Protein AF-A0A9W6FVU8-F1 (afdb_monomer_lite)

Foldseek 3Di:
DPDDPCPPPDDPVVVVLVVQLVVLLVVLCVVPPPDDDPVSSLVSSVVSCVVVVFDKDAQDQDFDCDPNDTDSHPDGDGIGGPPDDD

Organism: NCBI:txid40218

pLDDT: mean 70.77, std 14.83, range [43.41, 89.81]

InterPro domains:
  IPR026350 GxxExxY protein [PF13366] (16-79)
  IPR026350 GxxExxY protein [TIGR04256] (17-79)

Structure (mmCIF, N/CA/C/O backbone):
data_AF-A0A9W6FVU8-F1
#
_entry.id   AF-A0A9W6FVU8-F1
#
loop_
_atom_site.group_PDB
_atom_site.id
_atom_site.type_symbol
_atom_site.label_atom_id
_atom_site.label_alt_id
_atom_site.label_comp_id
_atom_site.label_asym_id
_atom_site.label_entity_id
_atom_site.label_seq_id
_atom_site.pdbx_PDB_ins_code
_atom_site.Cartn_x
_atom_site.Cartn_y
_atom_site.Cartn_z
_atom_site.occupancy
_atom_site.B_iso_or_equiv
_atom_site.auth_seq_id
_atom_site.auth_comp_id
_atom_site.auth_asym_id
_atom_site.auth_atom_id
_atom_site.pdbx_PDB_model_num
ATOM 1 N N . MET A 1 1 ? 35.777 18.843 15.839 1.00 56.72 1 MET A N 1
ATOM 2 C CA . MET A 1 1 ? 34.383 18.717 16.307 1.00 56.72 1 MET A CA 1
ATOM 3 C C . MET A 1 1 ? 33.507 18.723 15.072 1.00 56.72 1 MET A C 1
ATOM 5 O O . MET A 1 1 ? 32.907 19.736 14.766 1.00 56.72 1 MET A O 1
ATOM 9 N N . ASP A 1 2 ? 33.483 17.600 14.360 1.00 43.41 2 ASP A N 1
ATOM 10 C CA . ASP A 1 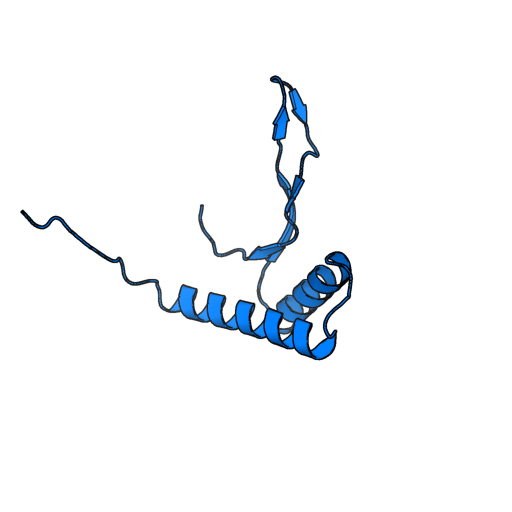2 ? 32.498 17.328 13.316 1.00 43.41 2 ASP A CA 1
ATOM 11 C C . ASP A 1 2 ? 31.799 16.055 13.770 1.00 43.41 2 ASP A C 1
ATOM 13 O O . ASP A 1 2 ? 32.248 14.936 13.522 1.00 43.41 2 ASP A O 1
ATOM 17 N N . SER A 1 3 ? 30.790 16.264 14.615 1.00 50.00 3 SER A N 1
ATOM 18 C CA . SER A 1 3 ? 29.940 15.212 15.147 1.00 50.00 3 SER A CA 1
ATOM 19 C C . SER A 1 3 ? 29.250 14.489 13.996 1.00 50.00 3 SER A C 1
ATOM 21 O O . SER A 1 3 ? 28.426 15.059 13.287 1.00 50.00 3 SER A O 1
ATOM 23 N N . ASP A 1 4 ? 29.625 13.226 13.839 1.00 53.69 4 ASP A N 1
ATOM 24 C CA . ASP A 1 4 ? 28.692 12.107 13.779 1.00 53.69 4 ASP A CA 1
ATOM 25 C C . ASP A 1 4 ? 27.502 12.274 12.814 1.00 53.69 4 ASP A C 1
ATOM 27 O O . ASP A 1 4 ? 26.359 12.500 13.205 1.00 53.69 4 ASP A O 1
ATOM 31 N N . ARG A 1 5 ? 27.776 12.100 11.515 1.00 57.81 5 ARG A N 1
ATOM 32 C CA . ARG A 1 5 ? 26.787 11.559 10.571 1.00 57.81 5 ARG A CA 1
ATOM 33 C C . ARG A 1 5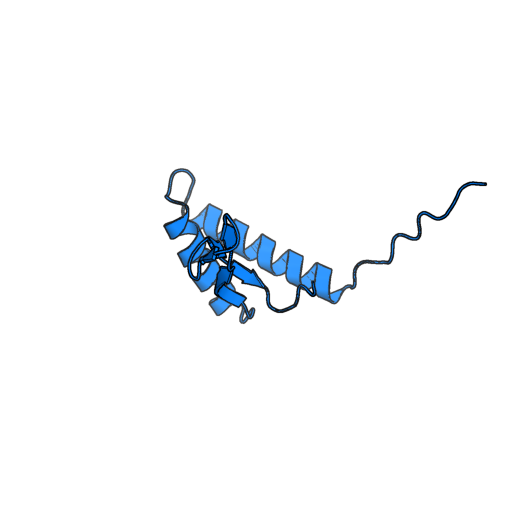 ? 26.941 10.039 10.524 1.00 57.81 5 ARG A C 1
ATOM 35 O O . ARG A 1 5 ? 27.366 9.495 9.507 1.00 57.81 5 ARG A O 1
ATOM 42 N N . SER 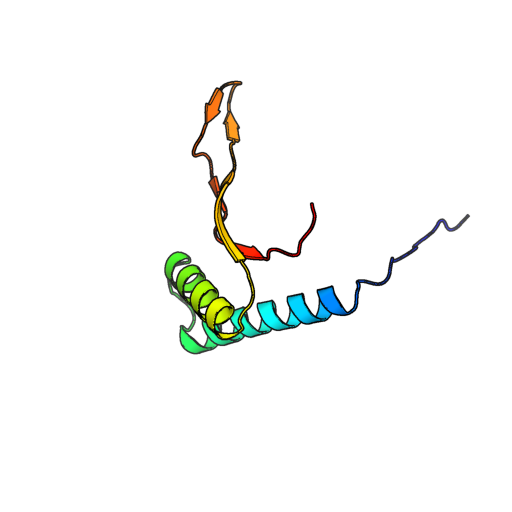A 1 6 ? 26.624 9.339 11.609 1.00 54.44 6 SER A N 1
ATOM 43 C CA . SER A 1 6 ? 26.392 7.894 11.558 1.00 54.44 6 SER A CA 1
ATOM 44 C C . SER A 1 6 ? 25.072 7.633 10.828 1.00 54.44 6 SER A C 1
ATOM 46 O O . SER A 1 6 ? 24.028 7.385 11.423 1.00 54.44 6 SER A O 1
ATOM 48 N N . ALA A 1 7 ? 25.104 7.718 9.495 1.00 65.12 7 ALA A N 1
ATOM 49 C CA . ALA A 1 7 ? 24.049 7.162 8.664 1.00 65.12 7 ALA A CA 1
ATOM 50 C C . ALA A 1 7 ? 24.045 5.652 8.913 1.00 65.12 7 ALA A C 1
ATOM 52 O O . ALA A 1 7 ? 24.880 4.920 8.381 1.00 65.12 7 ALA A O 1
ATOM 53 N N . THR A 1 8 ? 23.162 5.194 9.797 1.00 65.25 8 THR A N 1
ATOM 54 C CA . THR A 1 8 ? 22.937 3.768 9.997 1.00 65.25 8 THR A CA 1
ATOM 55 C C . THR A 1 8 ? 22.538 3.196 8.636 1.00 65.25 8 THR A C 1
ATOM 57 O O . THR A 1 8 ? 21.619 3.740 8.016 1.00 65.25 8 THR A O 1
ATOM 60 N N . PRO A 1 9 ? 23.241 2.179 8.108 1.00 73.25 9 PRO A N 1
ATOM 61 C CA . PRO A 1 9 ? 22.884 1.614 6.818 1.00 73.25 9 PRO A CA 1
ATOM 62 C C . PRO A 1 9 ? 21.451 1.090 6.906 1.00 73.25 9 PRO A C 1
ATOM 64 O O . PRO A 1 9 ? 21.120 0.325 7.814 1.00 73.25 9 PRO A O 1
ATOM 67 N N . ILE A 1 10 ? 20.596 1.553 5.991 1.00 71.06 10 ILE A N 1
ATOM 68 C CA . ILE A 1 10 ? 19.240 1.026 5.850 1.00 71.06 10 ILE A CA 1
ATOM 69 C C . ILE A 1 10 ? 19.373 -0.482 5.605 1.00 71.06 10 ILE A C 1
ATOM 71 O O . ILE A 1 10 ? 20.117 -0.862 4.695 1.00 71.06 10 ILE A O 1
ATOM 75 N N . PRO A 1 11 ? 18.706 -1.336 6.402 1.00 80.00 11 PRO A N 1
ATOM 76 C CA . PRO A 1 11 ? 18.752 -2.779 6.205 1.00 80.00 11 PRO A CA 1
ATOM 77 C C . PRO A 1 11 ? 18.393 -3.143 4.762 1.00 80.00 11 PRO A C 1
ATOM 79 O O . PRO A 1 11 ? 17.459 -2.573 4.190 1.00 80.00 11 PRO A O 1
ATOM 82 N N . SER A 1 12 ? 19.133 -4.078 4.167 1.00 78.94 12 SER A N 1
ATOM 83 C CA . SER A 1 12 ? 18.918 -4.541 2.789 1.00 78.94 12 SER A CA 1
ATOM 84 C C . SER A 1 12 ? 17.479 -4.990 2.559 1.00 78.94 12 SER A C 1
ATOM 86 O O . SER A 1 12 ? 16.873 -4.630 1.552 1.00 78.94 12 SER A O 1
ATOM 88 N N . GLU A 1 13 ? 16.904 -5.676 3.543 1.00 80.00 13 GLU A N 1
ATOM 89 C CA . GLU A 1 13 ? 15.536 -6.190 3.520 1.00 80.00 13 GLU A CA 1
ATOM 90 C C . GLU A 1 13 ? 14.507 -5.052 3.434 1.00 80.00 13 GLU A C 1
ATOM 92 O O . GLU A 1 13 ? 13.527 -5.142 2.694 1.00 80.00 13 GLU A O 1
ATOM 97 N N . LEU A 1 14 ? 14.756 -3.934 4.128 1.00 80.88 14 LEU A N 1
ATOM 98 C CA . LEU A 1 14 ? 13.887 -2.758 4.064 1.00 80.88 14 LEU A CA 1
ATOM 99 C C . LEU A 1 14 ? 13.962 -2.098 2.684 1.00 80.88 14 LEU A C 1
ATOM 101 O O . LEU A 1 14 ? 12.941 -1.681 2.141 1.00 80.88 14 LEU A O 1
ATOM 105 N N . ASN A 1 15 ? 15.155 -2.025 2.093 1.00 82.75 15 ASN A N 1
ATOM 106 C CA . ASN A 1 15 ? 15.325 -1.469 0.753 1.00 82.75 15 ASN A CA 1
ATOM 107 C C . ASN A 1 15 ? 14.629 -2.331 -0.317 1.00 82.75 15 ASN A C 1
ATOM 109 O O . ASN A 1 15 ? 14.008 -1.796 -1.237 1.00 82.75 15 ASN A O 1
ATOM 113 N N . GLU A 1 16 ? 14.675 -3.656 -0.170 1.00 85.38 16 GLU A N 1
ATOM 114 C CA . GLU A 1 16 ? 13.945 -4.592 -1.029 1.00 85.38 16 GLU A CA 1
ATOM 115 C C . GLU A 1 16 ? 12.430 -4.419 -0.896 1.00 85.38 16 GLU A C 1
ATOM 117 O O . GLU A 1 16 ? 11.742 -4.266 -1.909 1.00 85.38 16 GLU A O 1
ATOM 122 N N . LEU A 1 17 ? 11.908 -4.365 0.334 1.00 83.94 17 LEU A N 1
ATOM 123 C CA . LEU A 1 17 ? 10.484 -4.145 0.585 1.00 83.94 17 LEU A CA 1
ATOM 124 C C . LEU A 1 17 ? 10.008 -2.809 -0.001 1.00 83.94 17 LEU A C 1
ATOM 126 O O . LEU A 1 17 ? 8.989 -2.758 -0.694 1.00 83.94 17 LEU A O 1
ATOM 130 N N . VAL A 1 18 ? 10.761 -1.730 0.225 1.00 86.38 18 VAL A N 1
ATOM 131 C CA . VAL A 1 18 ? 10.469 -0.407 -0.345 1.00 86.38 18 VAL A CA 1
ATOM 132 C C . VAL A 1 18 ? 10.457 -0.474 -1.872 1.00 86.38 18 VAL A C 1
ATOM 134 O O . VAL A 1 18 ? 9.521 0.026 -2.497 1.00 86.38 18 VAL A O 1
ATOM 137 N N . GLY A 1 19 ? 11.435 -1.147 -2.483 1.00 87.69 19 GLY A N 1
ATOM 138 C CA . GLY A 1 19 ? 11.480 -1.357 -3.929 1.00 87.69 19 GLY A CA 1
ATOM 139 C C . GLY A 1 19 ? 10.248 -2.092 -4.464 1.00 87.69 19 GLY A C 1
ATOM 140 O O . GLY A 1 19 ? 9.678 -1.691 -5.481 1.00 87.69 19 GLY A O 1
ATOM 141 N N . GLN A 1 20 ? 9.782 -3.125 -3.759 1.00 87.81 20 GLN A N 1
ATOM 142 C CA . GLN A 1 20 ? 8.584 -3.872 -4.145 1.00 87.81 20 GLN A CA 1
ATOM 143 C C . GLN A 1 20 ? 7.307 -3.028 -4.057 1.00 87.81 20 GLN A C 1
ATOM 145 O O . GLN A 1 20 ? 6.481 -3.087 -4.972 1.00 87.81 20 GLN A O 1
ATOM 150 N N . VAL A 1 21 ? 7.160 -2.221 -3.000 1.00 86.12 21 VAL A N 1
ATOM 151 C CA . VAL A 1 21 ? 6.011 -1.318 -2.812 1.00 86.12 21 VAL A CA 1
ATOM 152 C C . VAL A 1 21 ? 6.006 -0.206 -3.864 1.00 86.12 21 VAL A C 1
ATOM 154 O O . VAL A 1 21 ? 4.964 0.075 -4.455 1.00 86.12 21 VAL A O 1
ATOM 157 N N . ILE A 1 22 ? 7.165 0.389 -4.163 1.00 88.81 22 ILE A N 1
ATOM 158 C CA . ILE A 1 22 ? 7.297 1.387 -5.235 1.00 88.81 22 ILE A CA 1
ATOM 159 C C . ILE A 1 22 ? 6.935 0.761 -6.585 1.00 88.81 22 ILE A C 1
ATOM 161 O O . ILE A 1 22 ? 6.161 1.338 -7.348 1.00 88.81 22 ILE A O 1
ATOM 165 N N . GLY A 1 23 ? 7.440 -0.443 -6.866 1.00 89.81 23 GLY A N 1
ATOM 166 C CA . GLY A 1 23 ? 7.095 -1.183 -8.076 1.00 89.81 23 GLY A CA 1
ATOM 167 C C . GLY A 1 23 ? 5.592 -1.449 -8.196 1.00 89.81 23 GLY A C 1
ATOM 168 O O . GLY A 1 23 ? 5.034 -1.293 -9.280 1.00 89.81 23 GLY A O 1
ATOM 169 N N . ALA A 1 24 ? 4.926 -1.791 -7.090 1.00 88.25 24 ALA A N 1
ATOM 170 C CA . ALA A 1 24 ? 3.478 -1.975 -7.051 1.00 88.25 24 ALA A CA 1
ATOM 171 C C . ALA A 1 24 ? 2.727 -0.672 -7.381 1.00 88.25 24 ALA A C 1
ATOM 173 O O . ALA A 1 24 ? 1.842 -0.663 -8.235 1.00 88.25 24 ALA A O 1
ATOM 174 N N . ALA A 1 25 ? 3.119 0.450 -6.772 1.00 85.25 25 ALA A N 1
ATOM 175 C CA . ALA A 1 25 ? 2.507 1.752 -7.034 1.00 85.25 25 ALA A CA 1
ATOM 176 C C . ALA A 1 25 ? 2.687 2.210 -8.494 1.00 85.25 25 ALA A C 1
ATOM 178 O O . ALA A 1 25 ? 1.759 2.763 -9.090 1.00 85.25 25 ALA A O 1
ATOM 179 N N . ILE A 1 26 ? 3.853 1.944 -9.090 1.00 88.19 26 ILE A N 1
ATOM 180 C CA . ILE A 1 26 ? 4.126 2.249 -10.500 1.00 88.19 26 ILE A CA 1
ATOM 181 C C . ILE A 1 26 ? 3.215 1.435 -11.422 1.00 88.19 26 ILE A C 1
ATOM 183 O O . ILE A 1 26 ? 2.633 2.003 -12.344 1.00 88.19 26 ILE A O 1
ATOM 187 N N . GLU A 1 27 ? 3.065 0.130 -11.188 1.00 89.81 27 GLU A N 1
ATOM 188 C CA . GLU A 1 27 ? 2.184 -0.713 -12.007 1.00 89.81 27 GLU A CA 1
ATOM 189 C C . GLU A 1 27 ? 0.719 -0.291 -11.888 1.00 89.81 27 GLU A C 1
ATOM 191 O O . GLU A 1 27 ? 0.025 -0.165 -12.897 1.00 89.81 27 GLU A O 1
ATOM 196 N N . VAL A 1 28 ? 0.268 0.051 -10.680 1.00 87.56 28 VAL A N 1
ATOM 197 C CA . VAL A 1 28 ? -1.069 0.615 -10.456 1.00 87.56 28 VAL A CA 1
ATOM 198 C C . VAL A 1 28 ? -1.263 1.907 -11.252 1.00 87.56 28 VAL A C 1
ATOM 200 O O . VAL A 1 28 ? -2.270 2.046 -11.947 1.00 87.56 28 VAL A O 1
ATOM 203 N N . HIS A 1 29 ? -0.299 2.830 -11.205 1.00 84.81 29 HIS A N 1
ATOM 204 C CA . HIS A 1 29 ? -0.371 4.090 -11.947 1.00 84.81 29 HIS A CA 1
ATOM 205 C C . HIS A 1 29 ? -0.359 3.883 -13.468 1.00 84.81 29 HIS A C 1
ATOM 207 O O . HIS A 1 29 ? -1.146 4.513 -14.173 1.00 84.81 29 HIS A O 1
ATOM 213 N N . LYS A 1 30 ? 0.470 2.964 -13.980 1.00 85.62 30 LYS A N 1
ATOM 214 C CA . LYS A 1 30 ? 0.488 2.595 -15.406 1.00 85.62 30 LYS A CA 1
ATOM 215 C C . LYS A 1 30 ? -0.832 1.974 -15.861 1.00 85.62 30 LYS A C 1
ATOM 217 O O . LYS A 1 30 ? -1.298 2.283 -16.952 1.00 85.62 30 LYS A O 1
ATOM 222 N N . ALA A 1 31 ? -1.422 1.100 -15.046 1.00 85.31 31 ALA A N 1
ATOM 223 C CA . ALA A 1 31 ? -2.646 0.386 -15.394 1.00 85.31 31 ALA A CA 1
ATOM 224 C C . ALA A 1 31 ? -3.896 1.279 -15.342 1.00 85.31 31 ALA A C 1
ATOM 226 O O . ALA A 1 31 ? -4.807 1.107 -16.148 1.00 85.31 31 ALA A O 1
ATOM 227 N N . LEU A 1 32 ? -3.963 2.204 -14.381 1.00 83.19 32 LEU A N 1
ATOM 228 C CA . LEU A 1 32 ? -5.116 3.086 -14.173 1.00 83.19 32 LEU A CA 1
ATOM 229 C C . LEU A 1 32 ? -5.057 4.369 -15.007 1.00 83.19 32 LEU A C 1
ATOM 231 O O . LEU A 1 32 ? -6.102 4.888 -15.395 1.00 83.19 32 LEU A O 1
ATOM 235 N N . GLY A 1 33 ? -3.856 4.889 -15.259 1.00 77.00 33 GLY A N 1
ATOM 236 C CA . GLY A 1 33 ? -3.667 6.217 -15.828 1.00 77.00 33 GLY A CA 1
ATOM 237 C C . GLY A 1 33 ? -4.009 7.357 -14.849 1.00 77.00 33 GLY A C 1
ATOM 238 O O . GLY A 1 33 ? -4.575 7.145 -13.768 1.00 77.00 33 GLY A O 1
ATOM 239 N N . PRO A 1 34 ? -3.635 8.602 -15.190 1.00 78.12 34 PRO A N 1
ATOM 240 C CA . PRO A 1 34 ? -3.898 9.766 -14.349 1.00 78.12 34 PRO A CA 1
ATOM 241 C C . PRO A 1 34 ? -5.393 10.138 -14.339 1.00 78.12 34 PRO A C 1
ATOM 243 O O . PRO A 1 34 ? -6.096 9.941 -15.326 1.00 78.12 34 PRO A O 1
ATOM 246 N N . GLY A 1 35 ? -5.869 10.741 -13.241 1.00 75.94 35 GLY A N 1
ATOM 247 C CA . GLY A 1 35 ? -7.203 11.364 -13.174 1.00 75.94 35 GLY A CA 1
ATOM 248 C C . GLY A 1 35 ? -8.302 10.566 -12.462 1.00 75.94 35 GLY A C 1
ATOM 249 O O . GLY A 1 35 ? -9.463 10.963 -12.514 1.00 75.94 35 GLY A O 1
ATOM 250 N N . LEU A 1 36 ? -7.961 9.466 -11.784 1.00 77.38 36 LEU A N 1
ATOM 251 C CA . LEU A 1 36 ? -8.906 8.686 -10.976 1.00 77.38 36 LEU A CA 1
ATOM 252 C C . LEU A 1 36 ? -8.862 9.057 -9.488 1.00 77.38 36 LEU A C 1
ATOM 254 O O . LEU A 1 36 ? -7.883 9.617 -8.998 1.00 77.38 36 LEU A O 1
ATOM 258 N N . LEU A 1 37 ? -9.941 8.720 -8.774 1.00 77.69 37 LEU A N 1
ATOM 259 C CA . LEU A 1 37 ? -10.070 8.937 -7.332 1.00 77.69 37 LEU A CA 1
ATOM 260 C C . LEU A 1 37 ? -9.016 8.142 -6.551 1.00 77.69 37 LEU A C 1
ATOM 262 O O . LEU A 1 37 ? -8.694 7.004 -6.896 1.00 77.69 37 LEU A O 1
ATOM 266 N N . GLU A 1 38 ? -8.560 8.709 -5.439 1.00 74.25 38 GLU A N 1
ATOM 267 C CA . GLU A 1 38 ? -7.623 8.076 -4.502 1.00 74.25 38 GLU A CA 1
ATOM 268 C C . GLU A 1 38 ? -8.096 6.689 -4.037 1.00 74.25 38 GLU A C 1
ATOM 270 O O . GLU A 1 38 ? -7.314 5.742 -3.984 1.00 74.25 38 GLU A O 1
ATOM 275 N N . SER A 1 39 ? -9.404 6.513 -3.826 1.00 76.88 39 SER A N 1
ATOM 276 C CA . SER A 1 39 ? -10.003 5.224 -3.456 1.00 76.88 39 SER A CA 1
ATOM 277 C C . SER A 1 39 ? -9.785 4.121 -4.502 1.00 76.88 39 SER A C 1
ATOM 279 O O . SER A 1 39 ? -9.633 2.946 -4.147 1.00 76.88 39 SER A O 1
ATOM 281 N N . ALA A 1 40 ? -9.729 4.476 -5.790 1.00 78.19 40 ALA A N 1
ATOM 282 C CA . ALA A 1 40 ? -9.441 3.535 -6.868 1.00 78.19 40 ALA A CA 1
ATOM 283 C C . ALA A 1 40 ? -7.961 3.124 -6.867 1.00 78.19 40 ALA A C 1
ATOM 285 O O . ALA A 1 40 ? -7.655 1.940 -7.031 1.00 78.19 40 ALA A O 1
ATOM 286 N N . TYR A 1 41 ? -7.061 4.080 -6.616 1.00 81.44 41 TYR A N 1
ATOM 287 C CA . TYR A 1 41 ? -5.629 3.828 -6.449 1.00 81.44 41 TYR A CA 1
ATOM 288 C C . TYR A 1 41 ? -5.353 2.926 -5.243 1.00 81.44 41 TYR A C 1
ATOM 290 O O . TYR A 1 41 ? -4.692 1.902 -5.399 1.00 81.44 41 TYR A O 1
ATOM 298 N N . ALA A 1 42 ? -5.922 3.240 -4.076 1.00 80.25 42 ALA A N 1
ATOM 299 C CA . ALA A 1 42 ? -5.759 2.447 -2.858 1.00 80.25 42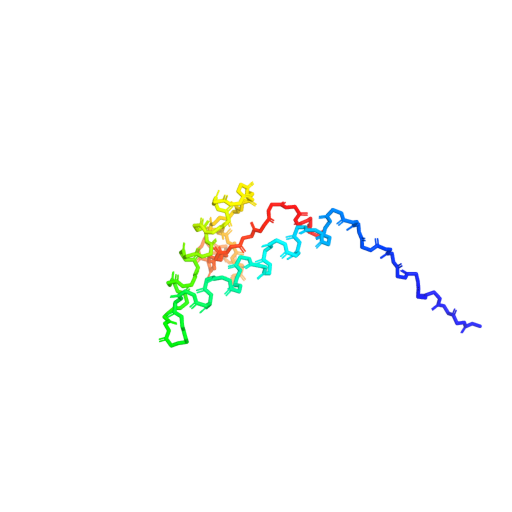 ALA A CA 1
ATOM 300 C C . ALA A 1 42 ? -6.244 1.001 -3.050 1.00 80.25 42 ALA A C 1
ATOM 302 O O . ALA A 1 42 ? -5.527 0.053 -2.743 1.00 80.25 42 ALA A O 1
ATOM 303 N N . THR A 1 43 ? -7.425 0.815 -3.649 1.00 83.88 43 THR A N 1
ATOM 304 C CA . THR A 1 43 ? -7.981 -0.524 -3.917 1.00 83.88 43 THR A CA 1
ATOM 305 C C . THR A 1 43 ? -7.084 -1.344 -4.847 1.00 83.88 43 THR A C 1
ATOM 307 O O . THR A 1 43 ? -6.898 -2.545 -4.643 1.00 83.88 43 THR A O 1
ATOM 310 N N . ARG A 1 44 ? -6.512 -0.711 -5.875 1.00 85.25 44 ARG A N 1
ATOM 311 C CA . ARG A 1 44 ? -5.615 -1.380 -6.825 1.00 85.25 44 ARG A CA 1
ATOM 312 C C . ARG A 1 44 ? -4.244 -1.660 -6.228 1.00 85.25 44 ARG A C 1
ATOM 314 O O . ARG A 1 44 ? -3.694 -2.719 -6.505 1.00 85.25 44 ARG A O 1
ATOM 321 N N . LEU A 1 45 ? -3.742 -0.777 -5.371 1.00 86.12 45 LEU A N 1
ATOM 322 C CA . LEU A 1 45 ? -2.505 -1.000 -4.633 1.00 86.12 45 LEU A CA 1
ATOM 323 C C . LEU A 1 45 ? -2.635 -2.174 -3.663 1.00 86.12 45 LEU A C 1
ATOM 325 O O . LEU A 1 45 ? -1.782 -3.050 -3.695 1.00 86.12 45 LEU A O 1
ATOM 329 N N . CYS A 1 46 ? -3.727 -2.266 -2.895 1.00 84.88 46 CYS A N 1
ATOM 330 C CA . CYS A 1 46 ? -4.019 -3.446 -2.073 1.00 84.88 46 CYS A CA 1
ATOM 331 C C . CYS A 1 46 ? -3.953 -4.736 -2.900 1.00 84.88 46 CYS A C 1
ATOM 333 O O . CYS A 1 46 ? -3.279 -5.688 -2.521 1.00 84.88 46 CYS A O 1
ATOM 335 N N . ARG A 1 47 ? -4.601 -4.736 -4.073 1.00 87.62 47 ARG A N 1
ATOM 336 C CA . ARG A 1 47 ? -4.619 -5.897 -4.966 1.00 87.62 47 ARG A CA 1
ATOM 337 C C . ARG A 1 47 ? -3.224 -6.266 -5.477 1.00 87.62 47 ARG A C 1
ATOM 339 O O . ARG A 1 47 ? -2.915 -7.445 -5.585 1.00 87.62 47 ARG A O 1
ATOM 346 N N . GLU A 1 48 ? -2.397 -5.281 -5.800 1.00 87.81 48 GLU A N 1
ATOM 347 C CA . GLU A 1 48 ? -1.027 -5.499 -6.270 1.00 87.81 48 GLU A CA 1
ATOM 348 C C . GLU A 1 48 ? -0.113 -6.020 -5.148 1.00 87.81 48 GLU A C 1
ATOM 350 O O . GLU A 1 48 ? 0.725 -6.890 -5.382 1.00 87.81 48 GLU A O 1
ATOM 355 N N . LEU A 1 49 ? -0.311 -5.547 -3.915 1.00 86.12 49 LEU A N 1
ATOM 356 C CA . LEU A 1 49 ? 0.375 -6.071 -2.733 1.00 86.12 49 LEU A CA 1
ATOM 357 C C . LEU A 1 49 ? -0.055 -7.513 -2.421 1.00 86.12 49 LEU A C 1
ATOM 359 O O . LEU A 1 49 ? 0.814 -8.339 -2.145 1.00 86.12 49 LEU A O 1
ATOM 363 N N . ASP A 1 50 ? -1.347 -7.846 -2.562 1.00 86.50 50 ASP A N 1
ATOM 364 C CA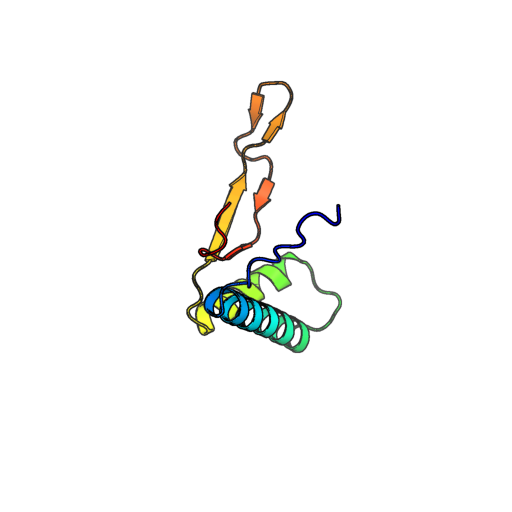 . ASP A 1 50 ? -1.846 -9.227 -2.448 1.00 86.50 50 ASP A CA 1
ATOM 365 C C . ASP A 1 50 ? -1.150 -10.147 -3.468 1.00 86.50 50 ASP A C 1
ATOM 367 O O . ASP A 1 50 ? -0.679 -11.229 -3.119 1.00 86.50 50 ASP A O 1
ATOM 371 N N . LEU A 1 51 ? -1.043 -9.709 -4.731 1.00 87.50 51 LEU A N 1
ATOM 372 C CA . LEU A 1 51 ? -0.386 -10.473 -5.801 1.00 87.50 51 LEU A CA 1
ATOM 373 C C . LEU A 1 51 ? 1.102 -10.711 -5.524 1.00 87.50 51 LEU A C 1
ATOM 375 O O . LEU A 1 51 ? 1.652 -11.738 -5.920 1.00 87.50 51 LEU A O 1
ATOM 379 N N . ARG A 1 52 ? 1.748 -9.779 -4.822 1.00 85.81 52 ARG A N 1
ATOM 380 C CA . ARG A 1 52 ? 3.162 -9.855 -4.434 1.00 85.81 52 ARG A CA 1
ATOM 381 C C . ARG A 1 52 ? 3.371 -10.533 -3.080 1.00 85.81 52 ARG A C 1
ATOM 383 O O . ARG A 1 52 ? 4.506 -10.627 -2.629 1.00 85.81 52 ARG A O 1
ATOM 390 N N . SER A 1 53 ? 2.301 -11.029 -2.449 1.00 87.00 53 SER A N 1
ATOM 391 C CA . SER A 1 53 ? 2.316 -11.618 -1.101 1.00 87.00 53 SER A CA 1
ATOM 392 C C . SER A 1 53 ? 2.914 -10.689 -0.034 1.00 87.00 53 SER A C 1
ATOM 394 O O . SER A 1 53 ? 3.526 -11.153 0.927 1.00 87.00 53 SER A O 1
ATOM 396 N N . ILE A 1 54 ? 2.747 -9.373 -0.198 1.00 83.31 54 ILE A N 1
ATOM 397 C CA . ILE A 1 54 ? 3.250 -8.372 0.745 1.00 83.31 54 ILE A CA 1
ATOM 398 C C . ILE A 1 54 ? 2.163 -8.104 1.791 1.00 83.31 54 ILE A C 1
ATOM 400 O O . ILE A 1 54 ? 1.085 -7.628 1.430 1.00 83.31 54 ILE A O 1
ATOM 404 N N . PRO A 1 55 ? 2.41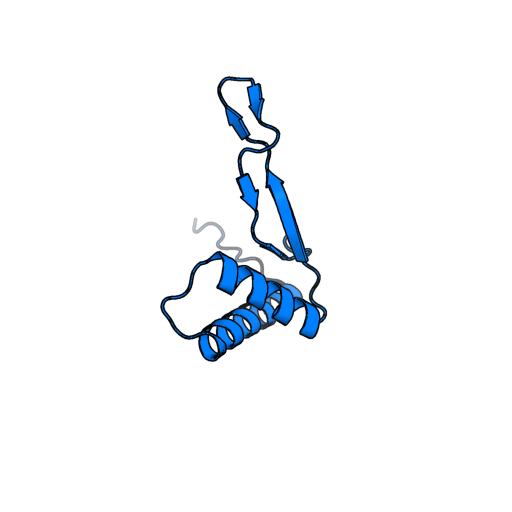4 -8.365 3.085 1.00 79.94 55 PRO A N 1
ATOM 405 C CA . PRO A 1 55 ? 1.437 -8.098 4.130 1.00 79.94 55 PRO A CA 1
ATOM 406 C C . PRO A 1 55 ? 1.253 -6.589 4.352 1.00 79.94 55 PRO A C 1
ATOM 408 O O . PRO A 1 55 ? 2.218 -5.841 4.542 1.00 79.94 55 PRO A O 1
ATOM 411 N N . TYR A 1 56 ? -0.004 -6.145 4.392 1.00 79.88 56 TYR A N 1
ATOM 412 C CA . TYR A 1 56 ? -0.382 -4.769 4.710 1.00 79.88 56 TYR A CA 1
ATOM 413 C C . TYR A 1 56 ? -1.575 -4.720 5.668 1.00 79.88 56 TYR A C 1
ATOM 415 O O . TYR A 1 56 ? -2.412 -5.618 5.712 1.00 79.88 56 TYR A O 1
ATOM 423 N N . GLU A 1 57 ? -1.659 -3.634 6.431 1.00 72.94 57 GLU A N 1
ATOM 424 C CA . GLU A 1 57 ? -2.833 -3.258 7.210 1.00 72.94 57 GLU A CA 1
ATOM 425 C C . GLU A 1 57 ? -3.643 -2.236 6.398 1.00 72.94 57 GLU A C 1
ATOM 427 O O . GLU A 1 57 ? -3.109 -1.207 5.974 1.00 72.94 57 GLU A O 1
ATOM 432 N N . LYS A 1 58 ? -4.934 -2.507 6.190 1.00 66.00 58 LYS A N 1
ATOM 433 C CA . LYS A 1 58 ? -5.882 -1.581 5.558 1.00 66.00 58 LYS A CA 1
ATOM 434 C C . LYS A 1 58 ? -6.793 -0.986 6.630 1.00 66.00 58 LYS A C 1
ATOM 436 O O . LYS A 1 58 ? -7.214 -1.700 7.535 1.00 66.00 58 LYS A O 1
ATOM 441 N N . GLU A 1 59 ? -7.146 0.291 6.492 1.00 58.06 59 GLU A N 1
ATOM 442 C CA . GLU A 1 59 ? -8.215 0.936 7.274 1.00 58.06 59 GLU A CA 1
ATOM 443 C C . GLU A 1 59 ? -7.966 0.963 8.788 1.00 58.06 59 GLU A C 1
ATOM 445 O O . GLU A 1 59 ? -8.914 0.916 9.575 1.00 58.06 59 GLU A O 1
ATOM 450 N N . LYS A 1 60 ? -6.701 1.057 9.216 1.00 52.00 60 LYS A N 1
ATOM 451 C CA . LYS A 1 60 ? -6.375 1.110 10.643 1.00 52.00 60 LYS A CA 1
ATOM 452 C C . LYS A 1 60 ? -7.008 2.367 11.255 1.00 52.00 60 LYS A C 1
ATOM 454 O O . LYS A 1 60 ? -6.688 3.470 10.793 1.00 52.00 60 LYS A O 1
ATOM 459 N N . PRO A 1 61 ? -7.894 2.233 12.258 1.00 49.62 61 PRO A N 1
ATOM 460 C CA . PRO A 1 61 ? -8.440 3.389 12.946 1.00 49.62 61 PRO A CA 1
ATOM 461 C C . PRO A 1 61 ? -7.308 4.044 13.734 1.00 49.62 61 PRO A C 1
ATOM 463 O O . PRO A 1 61 ? -6.716 3.432 14.625 1.00 49.62 61 PRO A O 1
ATOM 466 N N . LEU A 1 62 ? -6.974 5.281 13.372 1.00 50.91 62 LEU A N 1
ATOM 467 C CA . LEU A 1 62 ? -6.104 6.122 14.180 1.00 50.91 62 LEU A CA 1
ATOM 468 C C . LEU A 1 62 ? -7.003 6.992 15.066 1.00 50.91 62 LEU A C 1
ATOM 470 O O . LEU A 1 62 ? -7.719 7.855 14.542 1.00 50.91 62 LEU A O 1
ATOM 474 N N . PRO A 1 63 ? -7.012 6.765 16.393 1.00 50.56 63 PRO A N 1
ATOM 475 C CA . PRO A 1 63 ? -7.798 7.587 17.297 1.00 50.56 63 PRO A CA 1
ATOM 476 C C . PRO A 1 63 ? -7.231 9.010 17.294 1.00 50.56 63 PRO A C 1
ATOM 478 O O . PRO A 1 63 ? -6.032 9.208 17.494 1.00 50.56 63 PRO A O 1
ATOM 481 N N . ILE A 1 64 ? -8.093 10.004 17.068 1.00 53.75 64 ILE A N 1
ATOM 482 C CA . ILE A 1 64 ? -7.730 11.412 17.256 1.00 53.75 64 ILE A CA 1
ATOM 483 C C . ILE A 1 64 ? -8.199 11.833 18.640 1.00 53.75 64 ILE A C 1
ATOM 485 O O . ILE A 1 64 ? -9.382 11.724 18.971 1.00 53.75 64 ILE A O 1
ATOM 489 N N . ASP A 1 65 ? -7.286 12.410 19.412 1.00 52.59 65 ASP A N 1
ATOM 490 C CA . ASP A 1 65 ? -7.649 13.202 20.577 1.00 52.59 65 ASP A CA 1
ATOM 491 C C . ASP A 1 65 ? -8.061 14.608 20.125 1.00 52.59 65 ASP A C 1
ATOM 493 O O . ASP A 1 65 ? -7.226 15.460 19.819 1.00 52.59 65 ASP A O 1
ATOM 497 N N . TYR A 1 66 ? -9.369 14.872 20.089 1.00 51.69 66 TYR A N 1
ATOM 498 C CA . TYR A 1 66 ? -9.901 16.215 19.864 1.00 51.69 66 TYR A CA 1
ATOM 499 C C . TYR A 1 66 ? -10.569 16.712 21.142 1.00 51.69 66 TYR A C 1
ATOM 501 O O . TYR A 1 66 ? -11.529 16.122 21.635 1.00 51.69 66 TYR A O 1
ATOM 509 N N . LYS A 1 67 ? -10.050 17.806 21.713 1.00 54.06 67 LYS A N 1
ATOM 510 C CA . LYS A 1 67 ? -10.584 18.434 22.938 1.00 54.06 67 LYS A CA 1
ATOM 511 C C . LYS A 1 67 ? -10.818 17.438 24.095 1.00 54.06 67 LYS A C 1
ATOM 513 O O . LYS A 1 67 ? -11.866 17.468 24.732 1.00 54.06 67 LYS A O 1
ATOM 518 N N . ARG A 1 68 ? -9.839 16.563 24.379 1.00 58.31 68 ARG A N 1
ATOM 519 C CA . ARG A 1 68 ? -9.892 15.527 25.442 1.00 58.31 68 ARG A CA 1
ATOM 520 C C . ARG A 1 68 ? -10.991 14.467 25.272 1.00 58.31 68 ARG A C 1
ATOM 522 O O . ARG A 1 68 ? -11.248 13.708 26.201 1.00 58.31 68 ARG A O 1
ATOM 529 N N . THR A 1 69 ? -11.615 14.398 24.099 1.00 49.41 69 THR A N 1
ATOM 530 C CA . THR A 1 69 ? -12.510 13.305 23.721 1.00 49.41 69 THR A CA 1
ATOM 531 C C . THR A 1 69 ? -11.777 12.427 22.716 1.00 49.41 69 THR A C 1
ATOM 533 O O . THR A 1 69 ? -11.342 12.920 21.673 1.00 49.41 69 THR A O 1
ATOM 536 N N . LYS A 1 70 ? -11.632 11.137 23.037 1.00 51.53 70 LYS A N 1
ATOM 537 C CA . LYS A 1 70 ? -11.138 10.138 22.088 1.00 51.53 70 LYS A CA 1
ATOM 538 C C . LYS A 1 70 ? -12.211 9.930 21.030 1.00 51.53 70 LYS A C 1
ATOM 540 O O . LYS A 1 70 ? -13.252 9.342 21.312 1.00 51.53 70 LYS A O 1
ATOM 545 N N . LEU A 1 71 ? -11.982 10.463 19.835 1.00 57.09 71 LEU A N 1
ATOM 546 C CA . LEU A 1 71 ? -12.805 10.150 18.678 1.00 57.09 71 LEU A CA 1
ATOM 547 C C . LEU A 1 71 ? -12.302 8.822 18.115 1.00 57.09 71 LEU A C 1
ATOM 549 O O . LEU A 1 71 ? -11.193 8.750 17.588 1.00 57.09 71 LEU A O 1
ATOM 553 N N . ASP A 1 72 ? -13.133 7.787 18.230 1.00 50.88 72 ASP A N 1
ATOM 554 C CA . ASP A 1 72 ? -12.839 6.413 17.787 1.00 50.88 72 ASP A CA 1
ATOM 555 C C . ASP A 1 72 ? -12.588 6.316 16.263 1.00 50.88 72 ASP A C 1
ATOM 557 O O . ASP A 1 72 ? -12.063 5.327 15.759 1.00 50.88 72 ASP A O 1
ATOM 561 N N . CYS A 1 73 ? -12.936 7.371 15.514 1.00 50.31 73 CYS A N 1
ATOM 562 C CA . CYS A 1 73 ? -13.013 7.363 14.052 1.00 50.31 73 CYS A CA 1
ATOM 563 C C . CYS A 1 73 ? -12.485 8.666 13.424 1.00 50.31 73 CYS A C 1
ATOM 565 O O . CYS A 1 73 ? -13.161 9.271 12.594 1.00 50.31 73 CYS A O 1
ATOM 567 N N . GLY A 1 74 ? -11.325 9.163 13.854 1.00 51.12 74 GLY A N 1
ATOM 568 C CA . GLY A 1 74 ? -10.804 10.430 13.336 1.00 51.12 74 GLY A CA 1
ATOM 569 C C . GLY A 1 74 ? -10.152 10.327 11.949 1.00 51.12 74 GLY A C 1
ATOM 570 O O . GLY A 1 74 ? -10.406 11.166 11.089 1.00 51.12 74 GLY A O 1
ATOM 571 N N . TYR A 1 75 ? -9.351 9.283 11.719 1.00 49.44 75 TYR A N 1
ATOM 572 C CA . TYR A 1 75 ? -8.721 8.990 10.429 1.00 49.44 75 TYR A CA 1
ATOM 573 C C . TYR A 1 75 ? -8.661 7.476 10.201 1.00 49.44 75 TYR A C 1
ATOM 575 O O . TYR A 1 75 ? -8.351 6.711 11.116 1.00 49.44 75 TYR A O 1
ATOM 583 N N . ARG A 1 76 ? -8.933 7.042 8.967 1.00 52.41 76 ARG A N 1
ATOM 584 C CA . ARG A 1 76 ? -8.614 5.687 8.499 1.00 52.41 76 ARG A CA 1
ATOM 585 C C . ARG A 1 76 ? -7.296 5.788 7.752 1.00 52.41 76 ARG A C 1
ATOM 587 O O . ARG A 1 76 ? -7.212 6.529 6.782 1.00 52.41 76 ARG A O 1
ATOM 594 N N . MET A 1 77 ? -6.270 5.090 8.227 1.00 54.09 77 MET A N 1
ATOM 595 C CA . MET A 1 77 ? -5.015 4.987 7.487 1.00 54.09 77 MET A CA 1
ATOM 596 C C . MET A 1 77 ? -5.269 4.112 6.258 1.00 54.09 77 MET A C 1
ATOM 598 O O . MET A 1 77 ? -5.692 2.963 6.413 1.00 54.09 77 MET A O 1
ATOM 602 N N . ASP A 1 78 ? -5.066 4.654 5.057 1.00 59.34 78 ASP A N 1
ATOM 603 C CA . ASP A 1 78 ? -5.432 3.956 3.822 1.00 59.34 78 ASP A CA 1
ATOM 604 C C . ASP A 1 78 ? -4.649 2.653 3.643 1.00 59.34 78 ASP A C 1
ATOM 606 O O . ASP A 1 78 ? -5.239 1.618 3.322 1.00 59.34 78 ASP A O 1
ATOM 610 N N . LEU A 1 79 ? -3.338 2.667 3.912 1.00 55.59 79 LEU A N 1
ATOM 611 C CA . LEU A 1 79 ? -2.491 1.489 3.753 1.00 55.59 79 LEU A CA 1
ATOM 612 C C . LEU A 1 79 ? -1.206 1.597 4.586 1.00 55.59 79 LEU A C 1
ATOM 614 O O . LEU A 1 79 ? -0.510 2.611 4.525 1.00 55.59 79 LEU A O 1
ATOM 618 N N . ARG A 1 80 ? -0.863 0.549 5.345 1.00 62.88 80 ARG A N 1
ATOM 619 C CA . ARG A 1 80 ? 0.406 0.455 6.087 1.00 62.88 80 ARG A CA 1
ATOM 620 C C . ARG A 1 80 ? 1.103 -0.891 5.837 1.00 62.88 80 ARG A C 1
ATOM 622 O O . ARG A 1 80 ? 0.544 -1.921 6.203 1.00 62.88 80 ARG A O 1
ATOM 629 N N . PRO A 1 81 ? 2.326 -0.913 5.279 1.00 60.69 81 PRO A N 1
ATOM 630 C CA . PRO A 1 81 ? 3.155 -2.119 5.229 1.00 60.69 81 PRO A CA 1
ATOM 631 C C . PRO A 1 81 ? 3.521 -2.605 6.640 1.00 60.69 81 PRO A C 1
ATOM 633 O O . PRO A 1 81 ? 3.875 -1.795 7.499 1.00 60.69 81 PRO A O 1
ATOM 636 N N . PHE A 1 82 ? 3.443 -3.916 6.890 1.00 62.19 82 PHE A N 1
ATOM 637 C CA . PHE A 1 82 ? 3.584 -4.487 8.240 1.00 62.19 82 PHE A CA 1
ATOM 638 C C . PHE A 1 82 ? 4.973 -4.273 8.883 1.00 62.19 82 PHE A C 1
ATOM 640 O O . PHE A 1 82 ? 5.065 -4.167 10.104 1.00 62.19 82 PHE A O 1
ATOM 647 N N . ASP A 1 83 ? 6.042 -4.155 8.088 1.00 58.50 83 ASP A N 1
ATOM 648 C CA . ASP A 1 83 ? 7.436 -4.163 8.578 1.00 58.50 83 ASP A CA 1
ATOM 649 C C . ASP A 1 83 ? 8.021 -2.773 8.919 1.00 58.50 83 ASP A C 1
ATOM 651 O O . ASP A 1 83 ? 9.166 -2.633 9.347 1.00 58.50 83 ASP A O 1
ATOM 655 N N . LEU A 1 84 ? 7.232 -1.704 8.782 1.00 54.22 84 LEU A N 1
ATOM 656 C CA . LEU A 1 84 ? 7.647 -0.375 9.238 1.00 54.22 84 LEU A CA 1
ATOM 657 C C . LEU A 1 84 ? 7.384 -0.254 10.746 1.00 54.22 84 LEU A C 1
ATOM 659 O O . LEU A 1 84 ? 6.262 0.049 11.182 1.00 54.22 84 LEU A O 1
ATOM 663 N N . ARG A 1 85 ? 8.420 -0.535 11.550 1.00 47.00 85 ARG A N 1
ATOM 664 C CA . ARG A 1 85 ? 8.418 -0.267 12.999 1.00 47.00 85 ARG A CA 1
ATOM 665 C C . ARG A 1 85 ? 8.219 1.240 13.266 1.00 47.00 85 ARG A C 1
ATOM 667 O O . ARG A 1 85 ? 8.630 2.040 12.427 1.00 47.00 85 ARG A O 1
ATOM 674 N N . PRO A 1 86 ? 7.553 1.610 14.376 1.00 53.41 86 PRO A N 1
ATOM 675 C CA . PRO A 1 86 ? 7.345 3.007 14.759 1.00 53.41 86 PRO A CA 1
ATOM 676 C C . PRO A 1 86 ? 8.652 3.748 15.056 1.00 53.41 86 PRO A C 1
ATOM 678 O O . PRO A 1 86 ? 9.628 3.080 15.472 1.00 53.41 86 PRO A O 1
#

Sequence (86 aa):
MDSDRSATPIPSELNELVGQVIGAAIEVHKALGPGLLESAYATRLCRELDLRSIPYEKEKPLPIDYKRTKLDCGYRMDLRPFDLRP

Radius of gyration: 17.29 Å; chains: 1; bounding box: 47×30×41 Å

Secondary structure (DSSP, 8-state):
-------PPPPHHHHHHHHHHHHHHHHHHHHH-SS--HHHHHHHHHHHHHHTT--EEEEEEEEEEETTEEEEEEEEEEEEETT---